Protein AF-A0AAV4GAI3-F1 (afdb_monomer_lite)

Sequence (183 aa):
MLGPASLSRDRPLPVHREQATIVEEEAEEEEEEEEEEEEEEEEEEEEEEEEIRRKTVIIIVVVVVVVVVVVVVVVLVVIVVVVVVVVVVVVPQCLVVEIVAVDVPQCLVVVVLSSNSSNRSSSSSSSSSSVVVVVVVVVIVVVIVLAVVVVVLVVVVVVVVLVVVVVVVVVVVMIVVVAIVTE

pLDDT: mean 72.36, std 9.77, range [43.38, 86.88]

Radius of gyration: 51.44 Å; chains: 1; bounding box: 121×21×167 Å

Organism: NCBI:txid1093978

Foldseek 3Di:
DDDDDDDDDDDDDPPPPVVVVVVVVVVVVVVVVVVVVVVVVVVVVVVVVVVVVVVVVVLVVVLVVLVVVLVVLLVVLVVVLVVQLCCLVVVVVVVLVVVCVVVVVVVVVVVVVVVVPPPDDDDDDDPPVVVVVVVNVVVVVVSVVVSVVSNVVSVVVSVVVNVVSVVVSVVVVVVSVCVVVVD

Secondary structure (DSSP, 8-state):
----------PPP---SHHHHHHHHHHHHHHHHHHHHHHHHHHHHHHHHHHHHHHHHHHHHHHHHHHHHHHHHHHHHHHHHHHHHHHHHHHHHHHHHHHHHHHHHHHHHHHHHHHHTTTS------SHHHHHHHHHHHHHHHHHHHHHHHHHHHHHHHHHHHHHHHHHHHHHHHHHHHHHHH-

Structure (mmCIF, N/CA/C/O backbone):
data_AF-A0AAV4GAI3-F1
#
_entry.id   AF-A0AAV4GAI3-F1
#
loop_
_atom_site.group_PDB
_atom_site.id
_atom_site.type_symbol
_atom_site.label_atom_id
_atom_site.label_alt_id
_atom_site.label_comp_id
_atom_site.label_asym_id
_atom_site.label_entity_id
_atom_site.label_seq_id
_atom_site.pdbx_PDB_ins_code
_atom_site.Cartn_x
_atom_site.Cartn_y
_atom_site.Cartn_z
_atom_site.occupancy
_atom_site.B_iso_or_equiv
_atom_site.auth_seq_id
_atom_site.auth_comp_id
_atom_site.auth_asym_id
_atom_site.auth_atom_id
_atom_site.pdbx_PDB_model_num
ATOM 1 N N . MET A 1 1 ? -82.332 5.683 108.265 1.00 45.03 1 MET A N 1
ATOM 2 C CA . MET A 1 1 ? -82.345 5.373 106.819 1.00 45.03 1 MET A CA 1
ATOM 3 C C . MET A 1 1 ? -81.112 6.049 106.243 1.00 45.03 1 MET A C 1
ATOM 5 O O . MET A 1 1 ? -80.965 7.242 106.453 1.00 45.03 1 MET A O 1
ATOM 9 N N . LEU A 1 2 ? -80.067 5.275 105.915 1.00 48.00 2 LEU A N 1
ATOM 10 C CA . LEU A 1 2 ? -79.799 4.815 104.536 1.00 48.00 2 LEU A CA 1
ATOM 11 C C . LEU A 1 2 ? -79.835 6.032 103.604 1.00 48.00 2 LEU A C 1
ATOM 13 O O . LEU A 1 2 ? -80.905 6.576 103.390 1.00 48.00 2 LEU A O 1
ATOM 17 N N . GLY A 1 3 ? -78.751 6.559 103.067 1.00 47.69 3 GLY A N 1
ATOM 18 C CA . GLY A 1 3 ? -77.469 5.991 102.687 1.00 47.69 3 GLY A CA 1
ATOM 19 C C . GLY A 1 3 ? -76.883 6.929 101.613 1.00 47.69 3 GLY A C 1
ATOM 20 O O . GLY A 1 3 ? -77.567 7.863 101.195 1.00 47.69 3 GLY A O 1
ATOM 21 N N . PRO A 1 4 ? -75.618 6.747 101.224 1.00 66.12 4 PRO A N 1
ATOM 22 C CA . PRO A 1 4 ? -74.707 7.847 100.918 1.00 66.12 4 PRO A CA 1
ATOM 23 C C . PRO A 1 4 ? -74.201 7.822 99.464 1.00 66.12 4 PRO A C 1
ATOM 25 O O . PRO A 1 4 ? -74.632 6.994 98.672 1.00 66.12 4 PRO A O 1
ATOM 28 N N . ALA A 1 5 ? -73.189 8.661 99.209 1.00 47.06 5 ALA A N 1
ATOM 29 C CA . ALA A 1 5 ? -72.076 8.386 98.293 1.00 47.06 5 ALA A CA 1
ATOM 30 C C . ALA A 1 5 ? -72.413 8.546 96.791 1.00 47.06 5 ALA A C 1
ATOM 32 O O . ALA A 1 5 ? -73.344 7.973 96.248 1.00 47.06 5 ALA A O 1
ATOM 33 N N . SER A 1 6 ? -71.778 9.489 96.098 1.00 62.22 6 SER A N 1
ATOM 34 C CA . SER A 1 6 ? -70.415 9.402 95.551 1.00 62.22 6 SER A CA 1
ATOM 35 C C . SER A 1 6 ? -70.487 9.173 94.047 1.00 62.22 6 SER A C 1
ATOM 37 O O . SER A 1 6 ? -70.837 8.088 93.595 1.00 62.22 6 SER A O 1
ATOM 39 N N . LEU A 1 7 ? -70.080 10.174 93.276 1.00 52.25 7 LEU A N 1
ATOM 40 C CA . LEU A 1 7 ? -69.453 9.912 91.988 1.00 52.25 7 LEU A CA 1
ATOM 41 C C . LEU A 1 7 ? -68.446 11.027 91.726 1.00 52.25 7 LEU A C 1
ATOM 43 O O . LEU A 1 7 ? -68.680 12.006 91.020 1.00 52.25 7 LEU A O 1
ATOM 47 N N . SER A 1 8 ? -67.333 10.891 92.444 1.00 56.94 8 SER A N 1
ATOM 48 C CA . SER A 1 8 ? -66.082 11.548 92.120 1.00 56.94 8 SER A CA 1
ATOM 49 C C . SER A 1 8 ? -65.649 11.112 90.727 1.00 56.94 8 SER A C 1
ATOM 51 O O . SER A 1 8 ? -65.668 9.928 90.412 1.00 56.94 8 SER A O 1
ATOM 53 N N . ARG A 1 9 ? -65.283 12.122 89.936 1.00 63.16 9 ARG A N 1
ATOM 54 C CA . ARG A 1 9 ? -64.238 12.127 88.909 1.00 63.16 9 ARG A CA 1
ATOM 55 C C . ARG A 1 9 ? -63.573 10.771 88.646 1.00 63.16 9 ARG A C 1
ATOM 57 O O . ARG A 1 9 ? -62.775 10.337 89.460 1.00 63.16 9 ARG A O 1
ATOM 64 N N . ASP A 1 10 ? -63.744 10.283 87.426 1.00 53.69 10 ASP A N 1
ATOM 65 C CA . ASP A 1 10 ? -62.639 9.696 86.676 1.00 53.69 10 ASP A CA 1
ATOM 66 C C . ASP A 1 10 ? -62.708 10.230 85.245 1.00 53.69 10 ASP A C 1
ATOM 68 O O . ASP A 1 10 ? -63.533 9.820 84.430 1.00 53.69 10 ASP A O 1
ATOM 72 N N . ARG A 1 11 ? -61.875 11.239 84.961 1.00 60.47 11 ARG A N 1
ATOM 73 C CA . ARG A 1 11 ? -61.475 11.527 83.583 1.00 60.47 11 ARG A CA 1
ATOM 74 C C . ARG A 1 11 ? -60.324 10.568 83.288 1.00 60.47 11 ARG A C 1
ATOM 76 O O . ARG A 1 11 ? -59.318 10.670 83.990 1.00 60.47 11 ARG A O 1
ATOM 83 N N . PRO A 1 12 ? -60.436 9.679 82.290 1.00 62.03 12 PRO A N 1
ATOM 84 C CA . PRO A 1 12 ? -59.298 8.881 81.869 1.00 62.03 12 PRO A CA 1
ATOM 85 C C . PRO A 1 12 ? -58.202 9.829 81.373 1.00 62.03 12 PRO A C 1
ATOM 87 O O . PRO A 1 12 ? -58.446 10.710 80.545 1.00 62.03 12 PRO A O 1
ATOM 90 N N . LEU A 1 13 ? -57.011 9.692 81.951 1.00 61.09 13 LEU A N 1
ATOM 91 C CA . LEU A 1 13 ? -55.812 10.366 81.473 1.00 61.09 13 LEU A CA 1
ATOM 92 C C . LEU A 1 13 ? -55.492 9.848 80.058 1.00 61.09 13 LEU A C 1
ATOM 94 O O . LEU A 1 13 ? -55.534 8.635 79.842 1.00 61.09 13 LEU A O 1
ATOM 98 N N . PRO A 1 14 ? -55.182 10.726 79.089 1.00 59.25 14 PRO A N 1
ATOM 99 C CA . PRO A 1 14 ? -54.778 10.310 77.754 1.00 59.25 14 PRO A CA 1
ATOM 100 C C . PRO A 1 14 ? -53.322 9.824 77.801 1.00 59.25 14 PRO A C 1
ATOM 102 O O . PRO A 1 14 ? -52.398 10.616 77.672 1.00 59.25 14 PRO A O 1
ATOM 105 N N . VAL A 1 15 ? -53.121 8.521 78.010 1.00 54.50 15 VAL A N 1
ATOM 106 C CA . VAL A 1 15 ? -51.789 7.873 78.051 1.00 54.50 15 VAL A CA 1
ATOM 107 C C . VAL A 1 15 ? -51.351 7.356 76.662 1.00 54.50 15 VAL A C 1
ATOM 109 O O . VAL A 1 15 ? -50.339 6.688 76.534 1.00 54.50 15 VAL A O 1
ATOM 112 N N . HIS A 1 16 ? -52.071 7.684 75.583 1.00 51.75 16 HIS A N 1
ATOM 113 C CA . HIS A 1 16 ? -51.782 7.160 74.234 1.00 51.75 16 HIS A CA 1
ATOM 114 C C . HIS A 1 16 ? -51.122 8.151 73.261 1.00 51.75 16 HIS A C 1
ATOM 116 O O . HIS A 1 16 ? -51.037 7.856 72.076 1.00 51.75 16 HIS A O 1
ATOM 122 N N . ARG A 1 17 ? -50.658 9.323 73.717 1.00 55.41 17 ARG A N 1
ATOM 123 C CA . ARG A 1 17 ? -50.112 10.345 72.801 1.00 55.41 17 ARG A CA 1
ATOM 124 C C . ARG A 1 17 ? -48.615 10.194 72.495 1.00 55.41 17 ARG A C 1
ATOM 126 O O . ARG A 1 17 ? -48.193 10.681 71.461 1.00 55.41 17 ARG A O 1
ATOM 133 N N . GLU A 1 18 ? -47.843 9.499 73.329 1.00 55.88 18 GLU A N 1
ATOM 134 C CA . GLU A 1 18 ? -46.384 9.364 73.138 1.00 55.88 18 GLU A CA 1
ATOM 135 C C . GLU A 1 18 ? -45.970 8.175 72.252 1.00 55.88 18 GLU A C 1
ATOM 137 O O . GLU A 1 18 ? -44.844 8.138 71.784 1.00 55.88 18 GLU A O 1
ATOM 142 N N . GLN A 1 19 ? -46.861 7.214 71.976 1.00 57.69 19 GLN A N 1
ATOM 143 C CA . GLN A 1 19 ? -46.542 6.096 71.068 1.00 57.69 19 GLN A CA 1
ATOM 144 C C . GLN A 1 19 ? -46.780 6.429 69.592 1.00 57.69 19 GLN A C 1
ATOM 146 O O . GLN A 1 19 ? -46.241 5.748 68.734 1.00 57.69 19 GLN A O 1
ATOM 151 N N . ALA A 1 20 ? -47.578 7.457 69.290 1.00 60.16 20 ALA A N 1
ATOM 152 C CA . ALA A 1 20 ? -47.806 7.882 67.909 1.00 60.16 20 ALA A CA 1
ATOM 153 C C . ALA A 1 20 ? -46.605 8.652 67.341 1.00 60.16 20 ALA A C 1
ATOM 155 O O . ALA A 1 20 ? -46.319 8.529 66.163 1.00 60.16 20 ALA A O 1
ATOM 156 N N . THR A 1 21 ? -45.884 9.396 68.184 1.00 64.50 21 THR A N 1
ATOM 157 C CA . THR A 1 21 ? -44.719 10.186 67.764 1.00 64.50 21 THR A CA 1
ATOM 158 C C . THR A 1 21 ? -43.497 9.332 67.435 1.00 64.50 21 THR A C 1
ATOM 160 O O . THR A 1 21 ? -42.743 9.704 66.557 1.00 64.50 21 THR A O 1
ATOM 163 N N . ILE A 1 22 ? -43.323 8.177 68.088 1.00 72.50 22 ILE A N 1
ATOM 164 C CA . ILE A 1 22 ? -42.180 7.280 67.825 1.00 72.50 22 ILE A CA 1
ATOM 165 C C . ILE A 1 22 ? -42.339 6.569 66.471 1.00 72.50 22 ILE A C 1
ATOM 167 O O . ILE A 1 22 ? -41.360 6.325 65.788 1.00 72.50 22 ILE A O 1
ATOM 171 N N . VAL A 1 23 ? -43.579 6.265 66.073 1.00 75.56 23 VAL A N 1
ATOM 172 C CA . VAL A 1 23 ? -43.866 5.608 64.786 1.00 75.56 23 VAL A CA 1
ATOM 173 C C . VAL A 1 23 ? -43.751 6.584 63.611 1.00 75.56 23 VAL A C 1
ATOM 175 O O . VAL A 1 23 ? -43.446 6.153 62.510 1.00 75.56 23 VAL A O 1
ATOM 178 N N . GLU A 1 24 ? -44.003 7.881 63.826 1.00 76.69 24 GLU A N 1
ATOM 179 C CA . GLU A 1 24 ? -43.768 8.902 62.793 1.00 76.69 24 GLU A CA 1
ATOM 180 C C . GLU A 1 24 ? -42.268 9.215 62.636 1.00 76.69 24 GLU A C 1
ATOM 182 O O . GLU A 1 24 ? -41.831 9.361 61.505 1.00 76.69 24 GLU A O 1
ATOM 187 N N . GLU A 1 25 ? -41.472 9.223 63.719 1.00 74.38 25 GLU A N 1
ATOM 188 C CA . GLU A 1 25 ? -40.000 9.353 63.626 1.00 74.38 25 GLU A CA 1
ATOM 189 C C . GLU A 1 25 ? -39.341 8.142 62.939 1.00 74.38 25 GLU A C 1
ATOM 191 O O . GLU A 1 25 ? -38.497 8.345 62.078 1.00 74.38 25 GLU A O 1
ATOM 196 N N . GLU A 1 26 ? -39.739 6.897 63.255 1.00 75.62 26 GLU A N 1
ATOM 197 C CA . GLU A 1 26 ? -39.189 5.706 62.569 1.00 75.62 26 GLU A CA 1
ATOM 198 C C . GLU A 1 26 ? -39.560 5.666 61.074 1.00 75.62 26 GLU A C 1
ATOM 200 O O . GLU A 1 26 ? -38.790 5.153 60.274 1.00 75.62 26 GLU A O 1
ATOM 205 N N . ALA A 1 27 ? -40.720 6.210 60.685 1.00 81.94 27 ALA A N 1
ATOM 206 C CA . ALA A 1 27 ? -41.127 6.274 59.280 1.00 81.94 27 ALA A CA 1
ATOM 207 C C . ALA A 1 27 ? -40.412 7.391 58.498 1.00 81.94 27 ALA A C 1
ATOM 209 O O . ALA A 1 27 ? -40.142 7.205 57.319 1.00 81.94 27 ALA A O 1
ATOM 210 N N . GLU A 1 28 ? -40.112 8.532 59.134 1.00 76.62 28 GLU A N 1
ATOM 211 C CA . GLU A 1 28 ? -39.285 9.585 58.522 1.00 76.62 28 GLU A CA 1
ATOM 212 C C . GLU A 1 28 ? -37.815 9.137 58.386 1.00 76.62 28 GLU A C 1
ATOM 214 O O . GLU A 1 28 ? -37.210 9.422 57.360 1.00 76.62 28 GLU A O 1
ATOM 219 N N . GLU A 1 29 ? -37.254 8.396 59.357 1.00 76.25 29 GLU A N 1
ATOM 220 C CA . GLU A 1 29 ? -35.903 7.810 59.225 1.00 76.25 29 GLU A CA 1
ATOM 221 C C . GLU A 1 29 ? -35.832 6.742 58.114 1.00 76.25 29 GLU A C 1
ATOM 223 O O . GLU A 1 29 ? -34.854 6.724 57.373 1.00 76.25 29 GLU A O 1
ATOM 228 N N . GLU A 1 30 ? -36.851 5.881 57.954 1.00 75.94 30 GLU A N 1
ATOM 229 C CA . GLU A 1 30 ? -36.897 4.916 56.834 1.00 75.94 30 GLU A CA 1
ATOM 230 C C . GLU A 1 30 ? -37.027 5.614 55.463 1.00 75.94 30 GLU A C 1
ATOM 232 O O . GLU A 1 30 ? -36.405 5.163 54.506 1.00 75.94 30 GLU A O 1
ATOM 237 N N . GLU A 1 31 ? -37.796 6.709 55.348 1.00 77.38 31 GLU A N 1
ATOM 238 C CA . GLU A 1 31 ? -37.879 7.491 54.097 1.00 77.38 31 GLU A CA 1
ATOM 239 C C . GLU A 1 31 ? -36.553 8.213 53.776 1.00 77.38 31 GLU A C 1
ATOM 241 O O . GLU A 1 31 ? -36.164 8.248 52.611 1.00 77.38 31 GLU A O 1
ATOM 246 N N . GLU A 1 32 ? -35.839 8.752 54.776 1.00 78.44 32 GLU A N 1
ATOM 247 C CA . GLU A 1 32 ? -34.509 9.355 54.564 1.00 78.44 32 GLU A CA 1
ATOM 248 C C . GLU A 1 32 ? -33.453 8.306 54.152 1.00 78.44 32 GLU A C 1
ATOM 250 O O . GLU A 1 32 ? -32.638 8.595 53.278 1.00 78.44 32 GLU A O 1
ATOM 255 N N . GLU A 1 33 ? -33.471 7.088 54.720 1.00 79.00 33 GLU A N 1
ATOM 256 C CA . GLU A 1 33 ? -32.567 6.002 54.290 1.00 79.00 33 GLU A CA 1
ATOM 257 C C . GLU A 1 33 ? -32.865 5.525 52.852 1.00 79.00 33 GLU A C 1
ATOM 259 O O . GLU A 1 33 ? -31.924 5.275 52.099 1.00 79.00 33 GLU A O 1
ATOM 264 N N . GLU A 1 34 ? -34.139 5.427 52.436 1.00 77.25 34 GLU A N 1
ATOM 265 C CA . GLU A 1 34 ? -34.492 5.086 51.043 1.00 77.25 34 GLU A CA 1
ATOM 266 C C . GLU A 1 34 ? -34.061 6.184 50.048 1.00 77.25 34 GLU A C 1
ATOM 268 O O . GLU A 1 34 ? -33.569 5.854 48.968 1.00 77.25 34 GLU A O 1
ATOM 273 N N . GLU A 1 35 ? -34.196 7.474 50.393 1.00 77.56 35 GLU A N 1
ATOM 274 C CA . GLU A 1 35 ? -33.705 8.573 49.541 1.00 77.56 35 GLU A CA 1
ATOM 275 C C . GLU A 1 35 ? -32.167 8.570 49.416 1.00 77.56 35 GLU A C 1
ATOM 277 O O . GLU A 1 35 ? -31.654 8.804 48.321 1.00 77.56 35 GLU A O 1
ATOM 282 N N . GLU A 1 36 ? -31.420 8.270 50.491 1.00 77.31 36 GLU A N 1
ATOM 283 C CA . GLU A 1 36 ? -29.953 8.142 50.422 1.00 77.31 36 GLU A CA 1
ATOM 284 C C . GLU A 1 36 ? -29.510 6.940 49.561 1.00 77.31 36 GLU A C 1
ATOM 286 O O . GLU A 1 36 ? -28.558 7.074 48.789 1.00 77.31 36 GLU A O 1
ATOM 291 N N . GLU A 1 37 ? -30.194 5.787 49.635 1.00 77.00 37 GLU A N 1
ATOM 292 C CA . GLU A 1 37 ? -29.895 4.634 48.764 1.00 77.00 37 GLU A CA 1
ATOM 293 C C . GLU A 1 37 ? -30.191 4.932 47.279 1.00 77.00 37 GLU A C 1
ATOM 295 O O . GLU A 1 37 ? -29.397 4.548 46.417 1.00 77.00 37 GLU A O 1
ATOM 300 N N . GLU A 1 38 ? -31.282 5.644 46.958 1.00 76.69 38 GLU A N 1
ATOM 301 C CA . GLU A 1 38 ? -31.576 6.058 45.574 1.00 76.69 38 GLU A CA 1
ATOM 302 C C . GLU A 1 38 ? -30.531 7.054 45.030 1.00 76.69 38 GLU A C 1
ATOM 304 O O . GLU A 1 38 ? -30.122 6.931 43.871 1.00 76.69 38 GLU A O 1
ATOM 309 N N . GLU A 1 39 ? -30.054 8.010 45.841 1.00 76.06 39 GLU A N 1
ATOM 310 C CA . GLU A 1 39 ? -28.985 8.935 45.427 1.00 76.06 39 GLU A CA 1
ATOM 311 C C . GLU A 1 39 ? -27.643 8.210 45.192 1.00 76.06 39 GLU A C 1
ATOM 313 O O . GLU A 1 39 ? -26.949 8.521 44.219 1.00 76.06 39 GLU A O 1
ATOM 318 N N . GLU A 1 40 ? -27.279 7.225 46.027 1.00 76.06 40 GLU A N 1
ATOM 319 C CA . GLU A 1 40 ? -26.067 6.417 45.812 1.00 76.06 40 GLU A CA 1
ATOM 320 C C . GLU A 1 40 ? -26.157 5.565 44.529 1.00 76.06 40 GLU A C 1
ATOM 322 O O . GLU A 1 40 ? -25.175 5.486 43.783 1.00 76.06 40 GLU A O 1
ATOM 327 N N . GLU A 1 41 ? -27.319 4.971 44.220 1.00 74.88 41 GLU A N 1
ATOM 328 C CA . GLU A 1 41 ? -27.518 4.228 42.964 1.00 74.88 41 GLU A CA 1
ATOM 329 C C . GLU A 1 41 ? -27.419 5.142 41.723 1.00 74.88 41 GLU A C 1
ATOM 331 O O . GLU A 1 41 ? -26.804 4.752 40.724 1.00 74.88 41 GLU A O 1
ATOM 336 N N . GLU A 1 42 ? -27.958 6.369 41.771 1.00 75.38 42 GLU A N 1
ATOM 337 C CA . GLU A 1 42 ? -27.832 7.332 40.664 1.00 75.38 42 GLU A CA 1
ATOM 338 C C . GLU A 1 42 ? -26.373 7.781 40.436 1.00 75.38 42 GLU A C 1
ATOM 340 O O . GLU A 1 42 ? -25.939 7.897 39.283 1.00 75.38 42 GLU A O 1
ATOM 345 N N . GLU A 1 43 ? -25.587 7.997 41.501 1.00 74.88 43 GLU A N 1
ATOM 346 C CA . GLU A 1 43 ? -24.164 8.346 41.369 1.00 74.88 43 GLU A CA 1
ATOM 347 C C . GLU A 1 43 ? -23.338 7.198 40.752 1.00 74.88 43 GLU A C 1
ATOM 349 O O . GLU A 1 43 ? -22.474 7.454 39.901 1.00 74.88 43 GLU A O 1
ATOM 354 N N . GLU A 1 44 ? -23.612 5.936 41.111 1.00 75.38 44 GLU A N 1
ATOM 355 C CA . GLU A 1 44 ? -22.928 4.778 40.513 1.00 75.38 44 GLU A CA 1
ATOM 356 C C . GLU A 1 44 ? -23.240 4.628 39.008 1.00 75.38 44 GLU A C 1
ATOM 358 O O . GLU A 1 44 ? -22.327 4.363 38.213 1.00 75.38 44 GLU A O 1
ATOM 363 N N . GLU A 1 45 ? -24.487 4.858 38.575 1.00 74.75 45 GLU A N 1
ATOM 364 C CA . GLU A 1 45 ? -24.853 4.809 37.150 1.00 74.75 45 GLU A CA 1
ATOM 365 C C . GLU A 1 45 ? -24.167 5.917 36.320 1.00 74.75 45 GLU A C 1
ATOM 367 O O . GLU A 1 45 ? -23.721 5.672 35.187 1.00 74.75 45 GLU A O 1
ATOM 372 N N . GLU A 1 46 ? -24.024 7.133 36.865 1.00 74.06 46 GLU A N 1
ATOM 373 C CA . GLU A 1 46 ? -23.329 8.228 36.174 1.00 74.06 46 GLU A CA 1
ATOM 374 C C . GLU A 1 46 ? -21.824 7.948 35.992 1.00 74.06 46 GLU A C 1
ATOM 376 O O . GLU A 1 46 ? -21.252 8.262 34.933 1.00 74.06 46 GLU A O 1
ATOM 381 N N . GLU A 1 47 ? -21.169 7.320 36.977 1.00 74.69 47 GLU A N 1
ATOM 382 C CA . GLU A 1 47 ? -19.756 6.943 36.867 1.00 74.69 47 GLU A CA 1
ATOM 383 C C . GLU A 1 47 ? -19.517 5.877 35.779 1.00 74.69 47 GLU A C 1
ATOM 385 O O . GLU A 1 47 ? -18.541 5.977 35.014 1.00 74.69 47 GLU A O 1
ATOM 390 N N . GLU A 1 48 ? -20.417 4.895 35.639 1.00 74.50 48 GLU A N 1
ATOM 391 C CA . GLU A 1 48 ? -20.328 3.876 34.584 1.00 74.50 48 GLU A CA 1
ATOM 392 C C . GLU A 1 48 ? -20.498 4.481 33.176 1.00 74.50 48 GLU A C 1
ATOM 394 O O . GLU A 1 48 ? -19.739 4.155 32.246 1.00 74.50 48 GLU A O 1
ATOM 399 N N . GLU A 1 49 ? -21.434 5.422 32.997 1.00 74.94 49 GLU A N 1
ATOM 400 C CA . GLU A 1 49 ? -21.646 6.098 31.711 1.00 74.94 49 GLU A CA 1
ATOM 401 C C . GLU A 1 49 ? -20.409 6.881 31.237 1.00 74.94 49 GLU A C 1
ATOM 403 O O . GLU A 1 49 ? -20.070 6.889 30.038 1.00 74.94 49 GLU A O 1
ATOM 408 N N . GLU A 1 50 ? -19.712 7.558 32.152 1.00 75.62 50 GLU A N 1
ATOM 409 C CA . GLU A 1 50 ? -18.512 8.317 31.810 1.00 75.62 50 GLU A CA 1
ATOM 410 C C . GLU A 1 50 ? -17.369 7.420 31.322 1.00 75.62 50 GLU A C 1
ATOM 412 O O . GLU A 1 50 ? -16.618 7.801 30.405 1.00 75.62 50 GLU A O 1
ATOM 417 N N . GLU A 1 51 ? -17.225 6.224 31.892 1.00 77.69 51 GLU A N 1
ATOM 418 C CA . GLU A 1 51 ? -16.152 5.307 31.520 1.00 77.69 51 GLU A CA 1
ATOM 419 C C . GLU A 1 51 ? -16.317 4.809 30.072 1.00 77.69 51 GLU A C 1
ATOM 421 O O . GLU A 1 51 ? -15.349 4.782 29.294 1.00 77.69 51 GLU A O 1
ATOM 426 N N . ILE A 1 52 ? -17.555 4.521 29.655 1.00 80.44 52 ILE A N 1
ATOM 427 C CA . ILE A 1 52 ? -17.893 4.067 28.295 1.00 80.44 52 ILE A CA 1
ATOM 428 C C . ILE A 1 52 ? -17.574 5.152 27.256 1.00 80.44 52 ILE A C 1
ATOM 430 O O . ILE A 1 52 ? -17.020 4.870 26.179 1.00 80.44 52 ILE A O 1
ATOM 434 N N . ARG A 1 53 ? -17.858 6.425 27.569 1.00 79.88 53 ARG A N 1
ATOM 435 C CA . ARG A 1 53 ? -17.560 7.552 26.666 1.00 79.88 53 ARG A CA 1
ATOM 436 C C . ARG A 1 53 ? -16.055 7.710 26.451 1.00 79.88 53 ARG A C 1
ATOM 438 O O . ARG A 1 53 ? -15.618 7.888 25.309 1.00 79.88 53 ARG A O 1
ATOM 445 N N . ARG A 1 54 ? -15.242 7.591 27.508 1.00 79.50 54 ARG A N 1
ATOM 446 C CA . ARG A 1 54 ? -13.771 7.682 27.406 1.00 79.50 54 ARG A CA 1
ATOM 447 C C . ARG A 1 54 ? -13.194 6.526 26.584 1.00 79.50 54 ARG A C 1
ATOM 449 O O . ARG A 1 54 ? -12.379 6.775 25.688 1.00 79.50 54 ARG A O 1
ATOM 456 N N . LYS A 1 55 ? -13.657 5.290 26.815 1.00 79.25 55 LYS A N 1
ATOM 457 C CA . LYS A 1 55 ? -13.257 4.098 26.037 1.00 79.25 55 LYS A CA 1
ATOM 458 C C . LYS A 1 55 ? -13.587 4.266 24.548 1.00 79.25 55 LYS A C 1
ATOM 460 O O . LYS A 1 55 ? -12.718 4.074 23.694 1.00 79.25 55 LYS A O 1
ATOM 465 N N . THR A 1 56 ? -14.788 4.755 24.230 1.00 79.44 56 THR A N 1
ATOM 466 C CA . THR A 1 56 ? -15.221 5.008 22.843 1.00 79.44 56 THR A CA 1
ATOM 467 C C . THR A 1 56 ? -14.330 6.029 22.131 1.00 79.44 56 THR A C 1
ATOM 469 O O . THR A 1 56 ? -13.931 5.817 20.984 1.00 79.44 56 THR A O 1
ATOM 472 N N . VAL A 1 57 ? -13.958 7.127 22.800 1.00 79.69 57 VAL A N 1
ATOM 473 C CA . VAL A 1 57 ? -13.067 8.141 22.211 1.00 79.69 57 VAL A CA 1
ATOM 474 C C . VAL A 1 57 ? -11.693 7.551 21.898 1.00 79.69 57 VAL A C 1
ATOM 476 O O . VAL A 1 57 ? -11.171 7.785 20.807 1.00 79.69 57 VAL A O 1
ATOM 479 N N . ILE A 1 58 ? -11.121 6.752 22.804 1.00 83.19 58 ILE A N 1
ATOM 480 C CA . ILE A 1 58 ? -9.827 6.093 22.573 1.00 83.19 58 ILE A CA 1
ATOM 481 C C . ILE A 1 58 ? -9.909 5.189 21.340 1.00 83.19 58 ILE A C 1
ATOM 483 O O . ILE A 1 58 ? -9.042 5.265 20.468 1.00 83.19 58 ILE A O 1
ATOM 487 N N . ILE A 1 59 ? -10.973 4.394 21.215 1.00 80.06 59 ILE A N 1
ATOM 488 C CA . ILE A 1 59 ? -11.192 3.521 20.057 1.00 80.06 59 ILE A CA 1
ATOM 489 C C . ILE A 1 59 ? -11.267 4.337 18.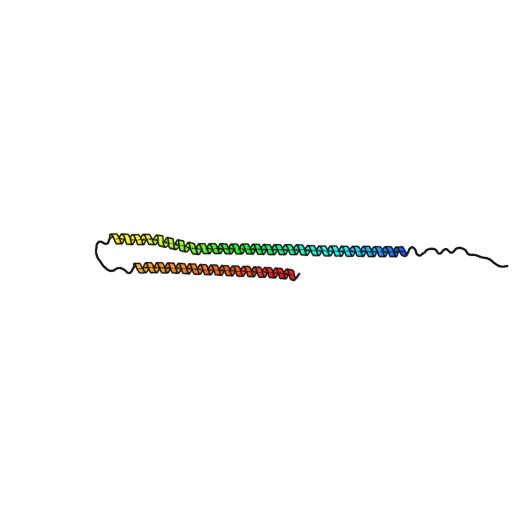764 1.00 80.06 59 ILE A C 1
ATOM 491 O O . ILE A 1 59 ? -10.568 4.022 17.799 1.00 80.06 59 ILE A O 1
ATOM 495 N N . ILE A 1 60 ? -12.060 5.413 18.738 1.00 80.75 60 ILE A N 1
ATOM 496 C CA . ILE A 1 60 ? -12.181 6.282 17.559 1.00 80.75 60 ILE A CA 1
ATOM 497 C C . ILE A 1 60 ? -10.815 6.856 17.178 1.00 80.75 60 ILE A C 1
ATOM 499 O O . ILE A 1 60 ? -10.439 6.821 16.006 1.00 80.75 60 ILE A O 1
ATOM 503 N N . VAL A 1 61 ? -10.041 7.341 18.152 1.00 80.12 61 VAL A N 1
ATOM 504 C CA . VAL A 1 61 ? -8.695 7.874 17.909 1.00 80.12 61 VAL A CA 1
ATOM 505 C C . VAL A 1 61 ? -7.784 6.798 17.318 1.00 80.12 61 VAL A C 1
ATOM 507 O O . VAL A 1 61 ? -7.114 7.061 16.320 1.00 80.12 61 VAL A O 1
ATOM 510 N N . VAL A 1 62 ? -7.789 5.580 17.866 1.00 80.38 62 VAL A N 1
ATOM 511 C CA . VAL A 1 62 ? -6.992 4.460 17.341 1.00 80.38 62 VAL A CA 1
ATOM 512 C C . VAL A 1 62 ? -7.382 4.148 15.897 1.00 80.38 62 VAL A C 1
ATOM 514 O O . VAL A 1 62 ? -6.506 4.044 15.038 1.00 80.38 62 VAL A O 1
ATOM 517 N N . VAL A 1 63 ? -8.679 4.068 15.593 1.00 78.56 63 VAL A N 1
ATOM 518 C CA . VAL A 1 63 ? -9.172 3.819 14.231 1.00 78.56 63 VAL A CA 1
ATOM 519 C C . VAL A 1 63 ? -8.720 4.924 13.275 1.00 78.56 63 VAL A C 1
ATOM 521 O O . VAL A 1 63 ? -8.197 4.626 12.201 1.00 78.56 63 VAL A O 1
ATOM 524 N N . VAL A 1 64 ? -8.854 6.196 13.661 1.00 79.50 64 VAL A N 1
ATOM 525 C CA . VAL A 1 64 ? -8.410 7.334 12.841 1.00 79.50 64 VAL A CA 1
ATOM 526 C C . VAL A 1 64 ? -6.906 7.265 12.580 1.00 79.50 64 VAL A C 1
ATOM 528 O O . VAL A 1 64 ? -6.479 7.426 11.437 1.00 79.50 64 VAL A O 1
ATOM 531 N N . VAL A 1 65 ? -6.096 6.971 13.600 1.00 78.44 65 VAL A N 1
ATOM 532 C CA . VAL A 1 65 ? -4.642 6.819 13.448 1.00 78.44 65 VAL A CA 1
ATOM 533 C C . VAL A 1 65 ? -4.312 5.684 12.479 1.00 78.44 65 VAL A C 1
ATOM 535 O O . VAL A 1 65 ? -3.503 5.880 11.573 1.00 78.44 65 VAL A O 1
ATOM 538 N N . VAL A 1 66 ? -4.966 4.526 12.607 1.00 78.06 66 VAL A N 1
ATOM 539 C CA . VAL A 1 66 ? -4.774 3.389 11.693 1.00 78.06 66 VAL A CA 1
ATOM 540 C C . VAL A 1 66 ? -5.112 3.786 10.257 1.00 78.06 66 VAL A C 1
ATOM 542 O O . VAL A 1 66 ? -4.320 3.526 9.351 1.00 78.06 66 VAL A O 1
ATOM 545 N N . VAL A 1 67 ? -6.234 4.474 10.035 1.00 77.19 67 VAL A N 1
ATOM 546 C CA . VAL A 1 67 ? -6.628 4.957 8.703 1.00 77.19 67 VAL A CA 1
ATOM 547 C C . VAL A 1 67 ? -5.583 5.917 8.131 1.00 77.19 67 VAL A C 1
ATOM 549 O O . VAL A 1 67 ? -5.176 5.757 6.981 1.00 77.19 67 VAL A O 1
ATOM 552 N N . VAL A 1 68 ? -5.096 6.878 8.921 1.00 76.88 68 VAL A N 1
ATOM 553 C CA . VAL A 1 68 ? -4.055 7.821 8.481 1.00 76.88 68 VAL A CA 1
ATOM 554 C C . VAL A 1 68 ? -2.774 7.080 8.094 1.00 76.88 68 VAL A C 1
ATOM 556 O O . VAL A 1 68 ? -2.217 7.343 7.028 1.00 76.88 68 VAL A O 1
ATOM 559 N N . VAL A 1 69 ? -2.328 6.119 8.907 1.00 77.06 69 VAL A N 1
ATOM 560 C CA . VAL A 1 69 ? -1.142 5.300 8.610 1.00 77.06 69 VAL A CA 1
ATOM 561 C C . VAL A 1 69 ? -1.324 4.537 7.299 1.00 77.06 69 VAL A C 1
ATOM 563 O O . VAL A 1 69 ? -0.432 4.552 6.451 1.00 77.06 69 VAL A O 1
ATOM 566 N N . VAL A 1 70 ? -2.489 3.926 7.085 1.00 76.75 70 VAL A N 1
ATOM 567 C CA . VAL A 1 70 ? -2.809 3.201 5.847 1.00 76.75 70 VAL A CA 1
ATOM 568 C C . VAL A 1 70 ? -2.752 4.129 4.636 1.00 76.75 70 VAL A C 1
ATOM 570 O O . VAL A 1 70 ? -2.121 3.785 3.636 1.00 76.75 70 VAL A O 1
ATOM 573 N N . VAL A 1 71 ? -3.340 5.325 4.725 1.00 77.38 71 VAL A N 1
ATOM 574 C CA . VAL A 1 71 ? -3.292 6.323 3.645 1.00 77.38 71 VAL A CA 1
ATOM 575 C C . VAL A 1 71 ? -1.849 6.719 3.330 1.00 77.38 71 VAL A C 1
ATOM 577 O O . VAL A 1 71 ? -1.465 6.731 2.161 1.00 77.38 71 VAL A O 1
ATOM 580 N N . VAL A 1 72 ? -1.025 6.982 4.348 1.00 76.75 72 VAL A N 1
ATOM 581 C CA . VAL A 1 72 ? 0.396 7.321 4.161 1.00 76.75 72 VAL A CA 1
ATOM 582 C C . VAL A 1 72 ? 1.147 6.186 3.463 1.00 76.75 72 VAL A C 1
ATOM 584 O O . VAL A 1 72 ? 1.884 6.442 2.509 1.00 76.75 72 VAL A O 1
ATOM 587 N N . VAL A 1 73 ? 0.934 4.934 3.877 1.00 77.44 73 VAL A N 1
ATOM 588 C CA . VAL A 1 73 ? 1.559 3.762 3.242 1.00 77.44 73 VAL A CA 1
ATOM 589 C C . VAL A 1 73 ? 1.144 3.651 1.775 1.00 77.44 73 VAL A C 1
ATOM 591 O O . VAL A 1 73 ? 2.005 3.482 0.914 1.00 77.44 73 VAL A O 1
ATOM 594 N N . VAL A 1 74 ? -0.145 3.805 1.463 1.00 77.19 74 VAL A N 1
ATOM 595 C CA . VAL A 1 74 ? -0.642 3.768 0.079 1.00 77.19 74 VAL A CA 1
ATOM 596 C C . VAL A 1 74 ? -0.001 4.872 -0.765 1.00 77.19 74 VAL A C 1
ATOM 598 O O . VAL A 1 74 ? 0.483 4.594 -1.861 1.00 77.19 74 VAL A O 1
ATOM 601 N N . VAL A 1 75 ? 0.067 6.106 -0.255 1.00 77.94 75 VAL A N 1
ATOM 602 C CA . VAL A 1 75 ? 0.710 7.229 -0.958 1.00 77.94 75 VAL A CA 1
ATOM 603 C C . VAL A 1 75 ? 2.188 6.937 -1.226 1.00 77.94 75 VAL A C 1
ATOM 605 O O . VAL A 1 75 ? 2.653 7.138 -2.348 1.00 77.94 75 VAL A O 1
ATOM 608 N N . LEU A 1 76 ? 2.922 6.412 -0.240 1.00 76.38 76 LEU A N 1
ATOM 609 C CA . LEU A 1 76 ? 4.326 6.034 -0.418 1.00 76.38 76 LEU A CA 1
ATOM 610 C C . LEU A 1 76 ? 4.498 4.946 -1.480 1.00 76.38 76 LEU A C 1
ATOM 612 O O . LEU A 1 76 ? 5.374 5.068 -2.334 1.00 76.38 76 LEU A O 1
ATOM 616 N N . VAL A 1 77 ? 3.645 3.918 -1.473 1.00 78.19 77 VAL A N 1
ATOM 617 C CA . VAL A 1 77 ? 3.662 2.868 -2.499 1.00 78.19 77 VAL A CA 1
ATOM 618 C C . VAL A 1 77 ? 3.440 3.477 -3.881 1.00 78.19 77 VAL A C 1
ATOM 620 O O . VAL A 1 77 ? 4.228 3.213 -4.784 1.00 78.19 77 VAL A O 1
ATOM 623 N N . VAL A 1 78 ? 2.441 4.349 -4.049 1.00 78.38 78 VAL A N 1
ATOM 624 C CA . VAL A 1 78 ? 2.177 5.028 -5.329 1.00 78.38 78 VAL A CA 1
ATOM 625 C C . VAL A 1 78 ? 3.391 5.837 -5.794 1.00 78.38 78 VAL A C 1
ATOM 627 O O . VAL A 1 78 ? 3.777 5.729 -6.957 1.00 78.38 78 VAL A O 1
ATOM 630 N N . ILE A 1 79 ? 4.037 6.596 -4.903 1.00 76.88 79 ILE A N 1
ATOM 631 C CA . ILE A 1 79 ? 5.252 7.356 -5.235 1.00 76.88 79 ILE A CA 1
ATOM 632 C C . ILE A 1 79 ? 6.360 6.417 -5.721 1.00 76.88 79 ILE A C 1
ATOM 634 O O . ILE A 1 79 ? 6.966 6.677 -6.760 1.00 76.88 79 ILE A O 1
ATOM 638 N N . VAL A 1 80 ? 6.604 5.309 -5.014 1.00 78.75 80 VAL A N 1
ATOM 639 C CA . VAL A 1 80 ? 7.617 4.317 -5.406 1.00 78.75 80 VAL A CA 1
ATOM 640 C C . VAL A 1 80 ? 7.309 3.748 -6.789 1.00 78.75 80 VAL A C 1
ATOM 642 O O . VAL A 1 80 ? 8.206 3.678 -7.625 1.00 78.75 80 VAL A O 1
ATOM 645 N N . VAL A 1 81 ? 6.050 3.413 -7.080 1.00 77.56 81 VAL A N 1
ATOM 646 C CA . VAL A 1 81 ? 5.643 2.939 -8.413 1.00 77.56 81 VAL A CA 1
ATOM 647 C C . VAL A 1 81 ? 5.938 3.967 -9.484 1.00 77.56 81 VAL A C 1
ATOM 649 O O . VAL A 1 81 ? 6.538 3.621 -10.497 1.00 77.56 81 VAL A O 1
ATOM 652 N N . VAL A 1 82 ? 5.546 5.224 -9.267 1.00 78.56 82 VAL A N 1
ATOM 653 C CA . VAL A 1 82 ? 5.783 6.298 -10.236 1.00 78.56 82 VAL A CA 1
ATOM 654 C C . VAL A 1 82 ? 7.277 6.458 -10.493 1.00 78.56 82 VAL A C 1
ATOM 656 O O . VAL A 1 82 ? 7.688 6.488 -11.649 1.00 78.56 82 VAL A O 1
ATOM 659 N N . VAL A 1 83 ? 8.102 6.491 -9.443 1.00 77.69 83 VAL A N 1
ATOM 660 C CA . VAL A 1 83 ? 9.562 6.588 -9.579 1.00 77.69 83 VAL A CA 1
ATOM 661 C C . VAL A 1 83 ? 10.114 5.406 -10.366 1.00 77.69 83 VAL A C 1
ATOM 663 O O . VAL A 1 83 ? 10.896 5.607 -11.291 1.00 77.69 83 VAL A O 1
ATOM 666 N N . VAL A 1 84 ? 9.694 4.180 -10.052 1.00 77.19 84 VAL A N 1
ATOM 667 C CA . VAL A 1 84 ? 10.176 2.992 -10.760 1.00 77.19 84 VAL A CA 1
ATOM 668 C C . VAL A 1 84 ? 9.742 3.009 -12.224 1.00 77.19 84 VAL A C 1
ATOM 670 O O . VAL A 1 84 ? 10.570 2.755 -13.091 1.00 77.19 84 VAL A O 1
ATOM 673 N N . VAL A 1 85 ? 8.495 3.371 -12.530 1.00 76.88 85 VAL A N 1
ATOM 674 C CA . VAL A 1 85 ? 8.020 3.522 -13.914 1.00 76.88 85 VAL A CA 1
ATOM 675 C C . VAL A 1 85 ? 8.842 4.578 -14.650 1.00 76.88 85 VAL A C 1
ATOM 677 O O . VAL A 1 85 ? 9.298 4.321 -15.761 1.00 76.88 85 VAL A O 1
ATOM 680 N N . VAL A 1 86 ? 9.093 5.736 -14.032 1.00 78.38 86 VAL A N 1
ATOM 681 C CA . VAL A 1 86 ? 9.927 6.793 -14.621 1.00 78.38 86 VAL A CA 1
ATOM 682 C C . VAL A 1 86 ? 11.335 6.273 -14.889 1.00 78.38 86 VAL A C 1
ATOM 684 O O . VAL A 1 86 ? 11.819 6.417 -16.002 1.00 78.38 86 VAL A O 1
ATOM 687 N N . VAL A 1 87 ? 11.985 5.617 -13.930 1.00 77.75 87 VAL A N 1
ATOM 688 C CA . VAL A 1 87 ? 13.337 5.068 -14.117 1.00 77.75 87 VAL A CA 1
ATOM 689 C C . VAL A 1 87 ? 13.353 4.009 -15.222 1.00 77.75 87 VAL A C 1
ATOM 691 O O . VAL A 1 87 ? 14.190 4.069 -16.117 1.00 77.75 87 VAL A O 1
ATOM 694 N N . VAL A 1 88 ? 12.404 3.072 -15.210 1.00 74.81 88 VAL A N 1
ATOM 695 C CA . VAL A 1 88 ? 12.335 1.963 -16.174 1.00 74.81 88 VAL A CA 1
ATOM 696 C C . VAL A 1 88 ? 11.993 2.440 -17.582 1.00 74.81 88 VAL A C 1
ATOM 698 O O . VAL A 1 88 ? 12.415 1.807 -18.539 1.00 74.81 88 VAL A O 1
ATOM 701 N N . VAL A 1 89 ? 11.262 3.542 -17.743 1.00 76.31 89 VAL A N 1
ATOM 702 C CA . VAL A 1 89 ? 10.951 4.101 -19.067 1.00 76.31 89 VAL A CA 1
ATOM 703 C C . VAL A 1 89 ? 12.051 5.056 -19.531 1.00 76.31 89 VAL A C 1
ATOM 705 O O . VAL A 1 89 ? 12.531 4.938 -20.657 1.00 76.31 89 VAL A O 1
ATOM 708 N N . VAL A 1 90 ? 12.479 5.983 -18.674 1.00 78.62 90 VAL A N 1
ATOM 709 C CA . VAL A 1 90 ? 13.401 7.066 -19.041 1.00 78.62 90 VAL A CA 1
ATOM 710 C C . VAL A 1 90 ? 14.825 6.554 -19.222 1.00 78.62 90 VAL A C 1
ATOM 712 O O . VAL A 1 90 ? 15.456 6.912 -20.209 1.00 78.62 90 VAL A O 1
ATOM 715 N N . VAL A 1 91 ? 15.338 5.685 -18.344 1.00 80.75 91 VAL A N 1
ATOM 716 C CA . VAL A 1 91 ? 16.726 5.195 -18.450 1.00 80.75 91 VAL A CA 1
ATOM 717 C C . VAL A 1 91 ? 16.998 4.476 -19.778 1.00 80.75 91 VAL A C 1
ATOM 719 O O . VAL A 1 91 ? 17.950 4.867 -20.456 1.00 80.75 91 VAL A O 1
ATOM 722 N N . PRO A 1 92 ? 16.205 3.478 -20.220 1.00 74.88 92 PRO A N 1
ATOM 723 C CA . PRO A 1 92 ? 16.460 2.840 -21.507 1.00 74.88 92 PRO A CA 1
ATOM 724 C C . PRO A 1 92 ? 16.215 3.783 -22.683 1.00 74.88 92 PRO A C 1
ATOM 726 O O . PRO A 1 92 ? 16.938 3.689 -23.669 1.00 74.88 92 PRO A O 1
ATOM 729 N N . GLN A 1 93 ? 15.264 4.719 -22.593 1.00 75.94 93 GLN A N 1
ATOM 730 C CA . GLN A 1 93 ? 15.097 5.743 -23.629 1.00 75.94 93 GLN A CA 1
ATOM 731 C C . GLN A 1 93 ? 16.342 6.630 -23.750 1.00 75.94 93 GLN A C 1
ATOM 733 O O . GLN A 1 93 ? 16.839 6.820 -24.857 1.00 75.94 93 GLN A O 1
ATOM 738 N N . CYS A 1 94 ? 16.891 7.116 -22.634 1.00 78.31 94 CYS A N 1
ATOM 739 C CA . CYS A 1 94 ? 18.136 7.884 -22.617 1.00 78.31 94 CYS A CA 1
ATOM 740 C C . CYS A 1 94 ? 19.307 7.076 -23.189 1.00 78.31 94 CYS A C 1
ATOM 742 O O . CYS A 1 94 ? 20.061 7.594 -24.008 1.00 78.31 94 CYS A O 1
ATOM 744 N N . LEU A 1 95 ? 19.418 5.800 -22.819 1.00 80.56 95 LEU A N 1
ATOM 745 C CA . LEU A 1 95 ? 20.499 4.923 -23.265 1.00 80.56 95 LEU A CA 1
ATOM 746 C C . LEU A 1 95 ? 20.408 4.634 -24.774 1.00 80.56 95 LEU A C 1
ATOM 748 O O . LEU A 1 95 ? 21.415 4.697 -25.474 1.00 80.56 95 LEU A O 1
ATOM 752 N N . VAL A 1 96 ? 19.206 4.390 -25.309 1.00 74.62 96 VAL A N 1
ATOM 753 C CA . VAL A 1 96 ? 18.991 4.229 -26.758 1.00 74.62 96 VAL A CA 1
ATOM 754 C C . VAL A 1 96 ? 19.337 5.515 -27.509 1.00 74.62 96 VAL A C 1
ATOM 756 O O . VAL A 1 96 ? 19.982 5.444 -28.553 1.00 74.62 96 VAL A O 1
ATOM 759 N N . VAL A 1 97 ? 18.953 6.686 -26.988 1.00 74.25 97 VAL A N 1
ATOM 760 C CA . VAL A 1 97 ? 19.299 7.979 -27.602 1.00 74.25 97 VAL A CA 1
ATOM 761 C C . VAL A 1 97 ? 20.812 8.178 -27.636 1.00 74.25 97 VAL A C 1
ATOM 763 O O . VAL A 1 97 ? 21.333 8.596 -28.665 1.00 74.25 97 VAL A O 1
ATOM 766 N N . GLU A 1 98 ? 21.519 7.844 -26.557 1.00 81.44 98 GLU A N 1
ATOM 767 C CA . GLU A 1 98 ? 22.978 7.949 -26.497 1.00 81.44 98 GLU A CA 1
ATOM 768 C C . GLU A 1 98 ? 23.661 6.985 -27.478 1.00 81.44 98 GLU A C 1
ATOM 770 O O . GLU A 1 98 ? 24.508 7.419 -28.257 1.00 81.44 98 GLU A O 1
ATOM 775 N N . ILE A 1 99 ? 23.235 5.715 -27.533 1.00 74.25 99 ILE A N 1
ATOM 776 C CA . ILE A 1 99 ? 23.756 4.740 -28.506 1.00 74.25 99 ILE A CA 1
ATOM 777 C C . ILE A 1 99 ? 23.545 5.246 -29.936 1.00 74.25 99 ILE A C 1
ATOM 779 O O . ILE A 1 99 ? 24.493 5.301 -30.714 1.00 74.25 99 ILE A O 1
ATOM 783 N N . VAL A 1 100 ? 22.328 5.673 -30.287 1.00 73.81 100 VAL A N 1
ATOM 784 C CA . VAL A 1 100 ? 22.022 6.173 -31.637 1.00 73.81 1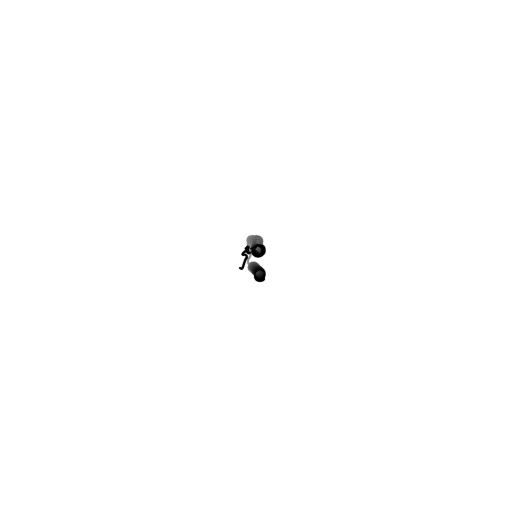00 VAL A CA 1
ATOM 785 C C . VAL A 1 100 ? 22.821 7.440 -31.951 1.00 73.81 100 VAL A C 1
ATOM 787 O O . VAL A 1 100 ? 23.354 7.570 -33.052 1.00 73.81 100 VAL A O 1
ATOM 790 N N . ALA A 1 101 ? 22.952 8.365 -30.997 1.00 76.69 101 ALA A N 1
ATOM 791 C CA . ALA A 1 101 ? 23.719 9.593 -31.182 1.00 76.69 101 ALA A CA 1
AT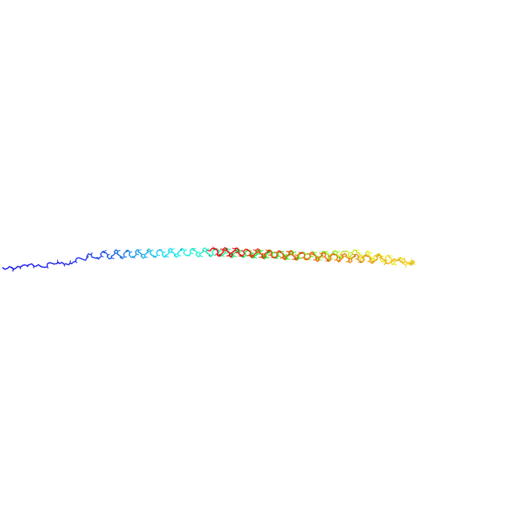OM 792 C C . ALA A 1 101 ? 25.219 9.334 -31.395 1.00 76.69 101 ALA A C 1
ATOM 794 O O . ALA A 1 101 ? 25.860 10.103 -32.108 1.00 76.69 101 ALA A O 1
ATOM 795 N N . VAL A 1 102 ? 25.774 8.266 -30.814 1.00 76.81 102 VAL A N 1
ATOM 796 C CA . VAL A 1 102 ? 27.178 7.869 -30.999 1.00 76.81 102 VAL A CA 1
ATOM 797 C C . VAL A 1 102 ? 27.383 7.078 -32.298 1.00 76.81 102 VAL A C 1
ATOM 799 O O . VAL A 1 102 ? 28.367 7.314 -33.002 1.00 76.81 102 VAL A O 1
ATOM 802 N N . ASP A 1 103 ? 26.457 6.186 -32.661 1.00 72.19 103 ASP A N 1
ATOM 803 C CA . ASP A 1 103 ? 26.590 5.317 -33.843 1.00 72.19 103 ASP A CA 1
ATOM 804 C C . ASP A 1 103 ? 26.322 6.044 -35.171 1.00 72.19 103 ASP A C 1
ATOM 806 O O . ASP A 1 103 ? 27.012 5.814 -36.170 1.00 72.19 103 ASP A O 1
ATOM 810 N N . VAL A 1 104 ? 25.350 6.965 -35.206 1.00 67.94 104 VAL A N 1
ATOM 811 C CA . VAL A 1 104 ? 24.995 7.725 -36.420 1.00 67.94 104 VAL A CA 1
ATOM 812 C C . VAL A 1 104 ? 26.179 8.504 -37.014 1.00 67.94 104 VAL A C 1
ATOM 814 O O . VAL A 1 104 ? 26.408 8.374 -38.220 1.00 67.94 104 VAL A O 1
ATOM 817 N N . PRO A 1 105 ? 26.967 9.289 -36.253 1.00 68.38 105 PRO A N 1
ATOM 818 C CA . PRO A 1 105 ? 28.087 10.027 -36.824 1.00 68.38 105 PRO A CA 1
ATOM 819 C C . PRO A 1 105 ? 29.213 9.105 -37.301 1.00 68.38 105 PRO A C 1
ATOM 821 O O . PRO A 1 105 ? 29.826 9.406 -38.322 1.00 68.38 105 PRO A O 1
ATOM 824 N N . GLN A 1 106 ? 29.468 7.968 -36.642 1.00 61.38 106 GLN A N 1
ATOM 825 C CA . GLN A 1 106 ? 30.495 7.025 -37.101 1.00 61.38 106 GLN A CA 1
ATOM 826 C C . GLN A 1 106 ? 30.080 6.328 -38.400 1.00 61.38 106 GLN A C 1
ATOM 828 O O . GLN A 1 106 ? 30.867 6.265 -39.347 1.00 61.38 106 GLN A O 1
ATOM 833 N N . CYS A 1 107 ? 28.822 5.894 -38.494 1.00 60.34 107 CYS A N 1
ATOM 834 C CA . CYS A 1 107 ? 28.268 5.328 -39.719 1.00 60.34 107 CYS A CA 1
ATOM 835 C C . CYS A 1 107 ? 28.282 6.348 -40.872 1.00 60.34 107 CYS A C 1
ATOM 837 O O . CYS A 1 107 ? 28.663 6.016 -41.996 1.00 60.34 107 CYS A O 1
ATOM 839 N N . LEU A 1 108 ? 27.928 7.608 -40.594 1.00 62.56 108 LEU A N 1
ATOM 840 C CA . LEU A 1 108 ? 27.917 8.682 -41.588 1.00 62.56 108 LEU A CA 1
ATOM 841 C C . LEU A 1 108 ? 29.334 9.025 -42.066 1.00 62.56 108 LEU A C 1
ATOM 843 O O . LEU A 1 108 ? 29.554 9.151 -43.269 1.00 62.56 108 LEU A O 1
ATOM 847 N N . VAL A 1 109 ? 30.314 9.101 -41.163 1.00 67.88 109 VAL A N 1
ATOM 848 C CA . VAL A 1 109 ? 31.723 9.334 -41.517 1.00 67.88 109 VAL A CA 1
ATOM 849 C C . VAL A 1 109 ? 32.274 8.200 -42.386 1.00 67.88 109 VAL A C 1
ATOM 851 O O . VAL A 1 109 ? 32.912 8.477 -43.400 1.00 67.88 109 VAL A O 1
ATOM 854 N N . VAL A 1 110 ? 31.989 6.933 -42.068 1.00 64.69 110 VAL A N 1
ATOM 855 C CA . VAL A 1 110 ? 32.433 5.788 -42.888 1.00 64.69 110 VAL A CA 1
ATOM 856 C C . VAL A 1 110 ? 31.809 5.817 -44.290 1.00 64.69 110 VAL A C 1
ATOM 858 O O . VAL A 1 110 ? 32.511 5.586 -45.278 1.00 64.69 110 VAL A O 1
ATOM 861 N N . VAL A 1 111 ? 30.521 6.155 -44.413 1.00 63.12 111 VAL A N 1
ATOM 862 C CA . VAL A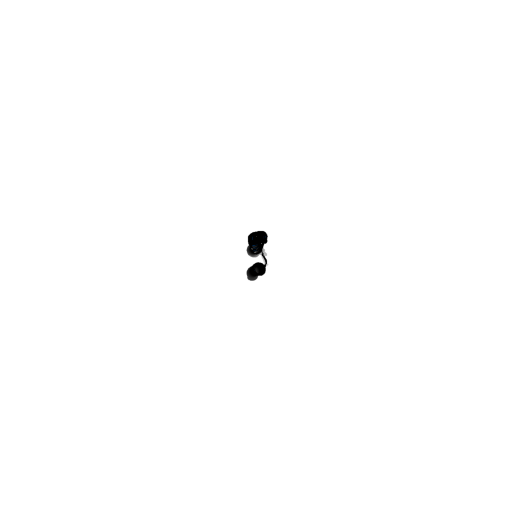 1 111 ? 29.840 6.290 -45.716 1.00 63.12 111 VAL A CA 1
ATOM 863 C C . VAL A 1 111 ? 30.398 7.465 -46.526 1.00 63.12 111 VAL A C 1
ATOM 865 O O . VAL A 1 111 ? 30.652 7.327 -47.727 1.00 63.12 111 VAL A O 1
ATOM 868 N N . VAL A 1 112 ? 30.642 8.609 -45.887 1.00 67.19 112 VAL A N 1
ATOM 869 C CA . VAL A 1 112 ? 31.220 9.790 -46.547 1.00 67.19 112 VAL A CA 1
ATOM 870 C C . VAL A 1 112 ? 32.656 9.516 -47.011 1.00 67.19 112 VAL A C 1
ATOM 872 O O . VAL A 1 112 ? 32.999 9.831 -48.151 1.00 67.19 112 VAL A O 1
ATOM 875 N N . LEU A 1 113 ? 33.482 8.851 -46.197 1.00 66.88 113 LEU A N 1
ATOM 876 C CA . LEU A 1 113 ? 34.848 8.466 -46.580 1.00 66.88 113 LEU A CA 1
ATOM 877 C C . LEU A 1 113 ? 34.868 7.413 -47.703 1.00 66.88 113 LEU A C 1
ATOM 879 O O . LEU A 1 113 ? 35.711 7.481 -48.602 1.00 66.88 113 LEU A O 1
ATOM 883 N N . SER A 1 114 ? 33.905 6.486 -47.710 1.00 61.56 114 SER A N 1
ATOM 884 C CA . SER A 1 114 ? 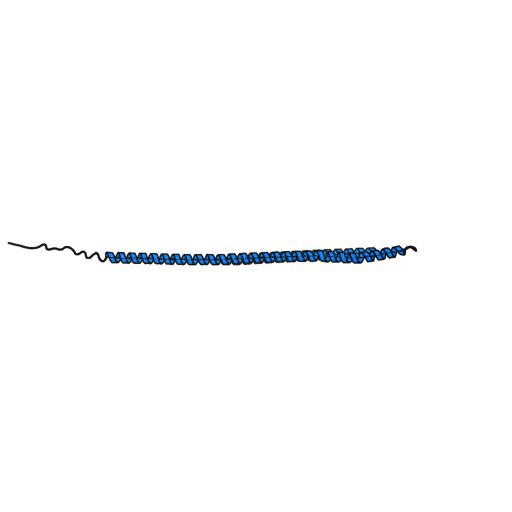33.735 5.501 -48.792 1.00 61.56 114 SER A CA 1
ATOM 885 C C . SER A 1 114 ? 33.299 6.159 -50.110 1.00 61.56 114 SER A C 1
ATOM 887 O O . SER A 1 114 ? 33.729 5.750 -51.193 1.00 61.56 114 SER A O 1
ATOM 889 N N . SER A 1 115 ? 32.507 7.233 -50.033 1.00 63.22 115 SER A N 1
ATOM 890 C CA . SER A 1 115 ? 32.046 7.985 -51.208 1.00 63.22 115 SER A CA 1
ATOM 891 C C . SER A 1 115 ? 33.178 8.765 -51.888 1.00 63.22 115 SER A C 1
ATOM 893 O O . SER A 1 115 ? 33.166 8.922 -53.105 1.00 63.22 115 SER A O 1
ATOM 895 N N . ASN A 1 116 ? 34.201 9.187 -51.137 1.00 64.25 116 ASN A N 1
ATOM 896 C CA . ASN A 1 116 ? 35.327 9.951 -51.686 1.00 64.25 116 ASN A CA 1
ATOM 897 C C . ASN A 1 116 ? 36.397 9.076 -52.379 1.00 64.25 116 ASN A C 1
ATOM 899 O O . ASN A 1 116 ? 37.254 9.591 -53.090 1.00 64.25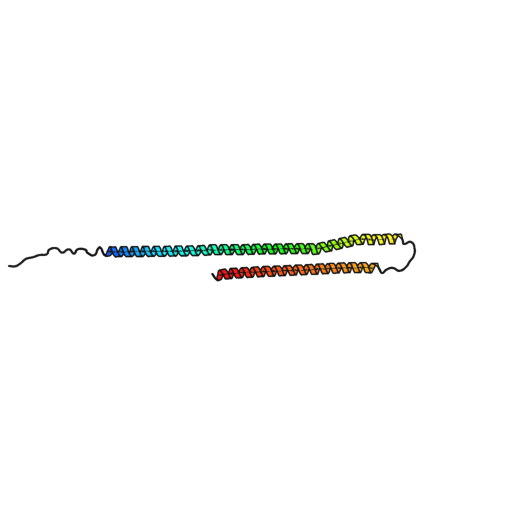 116 ASN A O 1
ATOM 903 N N . SER A 1 117 ? 36.349 7.750 -52.197 1.00 54.56 117 SER A N 1
ATOM 904 C CA . SER A 1 117 ? 37.344 6.808 -52.747 1.00 54.56 117 SER A CA 1
ATOM 905 C C . SER A 1 117 ? 36.886 6.106 -54.036 1.00 54.56 117 SER A C 1
ATOM 907 O O . SER A 1 117 ? 37.663 5.401 -54.683 1.00 54.56 117 SER A O 1
ATOM 909 N N . SER A 1 118 ? 35.632 6.302 -54.448 1.00 49.09 118 SER A N 1
ATOM 910 C CA . SER A 1 118 ? 34.994 5.554 -55.538 1.00 49.09 118 SER A CA 1
ATOM 911 C C . SER A 1 118 ? 35.289 6.138 -56.919 1.00 49.09 118 SER A C 1
ATOM 913 O O . SER A 1 118 ? 34.378 6.512 -57.649 1.00 49.09 118 SER A O 1
ATOM 915 N N . ASN A 1 119 ? 36.569 6.181 -57.299 1.00 54.09 119 ASN A N 1
ATOM 916 C CA . ASN A 1 119 ? 36.945 6.421 -58.693 1.00 54.09 119 ASN A CA 1
ATOM 917 C C . ASN A 1 119 ? 37.615 5.224 -59.380 1.00 54.09 119 ASN A C 1
ATOM 919 O O . ASN A 1 119 ? 37.959 5.342 -60.555 1.00 54.09 119 ASN A O 1
ATOM 923 N N . ARG A 1 120 ? 37.804 4.069 -58.716 1.00 53.00 120 ARG A N 1
ATOM 924 C CA . ARG A 1 120 ? 38.365 2.866 -59.362 1.00 53.00 120 ARG A CA 1
ATOM 925 C C . ARG A 1 120 ? 37.824 1.547 -58.782 1.00 53.00 120 ARG A C 1
ATOM 927 O O . ARG A 1 120 ? 38.192 1.156 -57.685 1.00 53.00 120 ARG A O 1
ATOM 934 N N . SER A 1 121 ? 37.051 0.851 -59.619 1.00 43.38 121 SER A N 1
ATOM 935 C CA . SER A 1 121 ? 36.976 -0.617 -59.741 1.00 43.38 121 SER A CA 1
ATOM 936 C C . SER A 1 121 ? 36.084 -1.429 -58.781 1.00 43.38 121 SER A C 1
ATOM 938 O O . SER A 1 121 ? 36.395 -1.682 -57.626 1.00 43.38 121 SER A O 1
ATOM 940 N N . SER A 1 122 ? 35.001 -1.916 -59.386 1.00 47.25 122 SER A N 1
ATOM 941 C CA . SER A 1 122 ? 34.159 -3.099 -59.162 1.00 47.25 122 SER A CA 1
ATOM 942 C C . SER A 1 122 ? 34.666 -4.207 -58.217 1.00 47.25 122 SER A C 1
ATOM 944 O O . SER A 1 122 ? 35.723 -4.786 -58.466 1.00 47.25 122 SER A O 1
ATOM 946 N N . SER A 1 123 ? 33.806 -4.634 -57.276 1.00 47.50 123 SER A N 1
ATOM 947 C CA . SER A 1 123 ? 33.254 -6.010 -57.115 1.00 47.50 123 SER A CA 1
ATOM 948 C C . SER A 1 123 ? 33.015 -6.393 -55.639 1.00 47.50 123 SER A C 1
ATOM 950 O O . SER A 1 123 ? 33.956 -6.515 -54.865 1.00 47.50 123 SER A O 1
ATOM 952 N N . SER A 1 124 ? 31.750 -6.682 -55.307 1.00 49.88 124 SER A N 1
ATOM 953 C CA . SER A 1 124 ? 31.311 -7.698 -54.327 1.00 49.88 124 SER A CA 1
ATOM 954 C C . SER A 1 124 ? 31.662 -7.533 -52.834 1.00 49.88 124 SER A C 1
ATOM 956 O O . SER A 1 124 ? 32.423 -8.329 -52.294 1.00 49.88 124 SER A O 1
ATOM 958 N N . SER A 1 125 ? 30.989 -6.615 -52.126 1.00 48.69 125 SER A N 1
ATOM 959 C CA . SER A 1 125 ? 31.002 -6.557 -50.647 1.00 48.69 125 SER A CA 1
ATOM 960 C C . SER A 1 125 ? 29.656 -6.054 -50.103 1.00 48.69 125 SER A C 1
ATOM 962 O O . SER A 1 125 ? 29.500 -4.864 -49.847 1.00 48.69 125 SER A O 1
ATOM 964 N N . SER A 1 126 ? 28.655 -6.931 -49.953 1.00 52.78 126 SER A N 1
ATOM 965 C CA . SER A 1 126 ? 27.274 -6.532 -49.589 1.00 52.78 126 SER A CA 1
ATOM 966 C C . SER A 1 126 ? 26.726 -7.149 -48.292 1.00 52.78 126 SER A C 1
ATOM 968 O O . SER A 1 126 ? 25.539 -7.009 -48.022 1.00 52.78 126 SER A O 1
ATOM 970 N N . SER A 1 127 ? 27.549 -7.803 -47.465 1.00 54.94 127 SER A N 1
ATOM 971 C CA . SER A 1 127 ? 27.031 -8.614 -46.342 1.00 54.94 127 SER A CA 1
ATOM 972 C C . SER A 1 127 ? 27.221 -8.027 -44.939 1.00 54.94 127 SER A C 1
ATOM 974 O O . SER A 1 127 ? 26.626 -8.536 -43.995 1.00 54.94 127 SER A O 1
ATOM 976 N N . SER A 1 128 ? 28.012 -6.967 -44.760 1.00 58.03 128 SER A N 1
ATOM 977 C CA . SER A 1 128 ? 28.343 -6.479 -43.408 1.00 58.03 128 SER A CA 1
ATOM 978 C C . SER A 1 128 ? 27.271 -5.561 -42.808 1.00 58.03 128 SER A C 1
ATOM 980 O O . SER A 1 128 ? 27.108 -5.513 -41.592 1.00 58.03 128 SER A O 1
ATOM 982 N N . SER A 1 129 ? 26.499 -4.864 -43.645 1.00 63.53 129 SER A N 1
ATOM 983 C CA . SER A 1 129 ? 25.508 -3.872 -43.203 1.00 63.53 129 SER A CA 1
ATOM 984 C C . SER A 1 129 ? 24.245 -4.506 -42.611 1.00 63.53 129 SER A C 1
ATOM 986 O O . SER A 1 129 ? 23.626 -3.931 -41.721 1.00 63.53 129 SER A O 1
ATOM 988 N N . SER A 1 130 ? 23.855 -5.696 -43.080 1.00 69.94 130 SER A N 1
ATOM 989 C CA . SER A 1 130 ? 22.647 -6.382 -42.604 1.00 69.94 130 SER A CA 1
ATOM 990 C C . SER A 1 130 ? 22.815 -6.942 -41.192 1.00 69.94 130 SER A C 1
ATOM 992 O O . SER A 1 130 ? 21.873 -6.906 -40.406 1.00 69.94 130 SER A O 1
ATOM 994 N N . VAL A 1 131 ? 24.018 -7.404 -40.838 1.00 69.44 131 VAL A N 1
ATOM 995 C CA . VAL A 1 131 ? 24.294 -7.981 -39.515 1.00 69.44 131 VAL A CA 1
ATOM 996 C C . VAL A 1 131 ? 24.209 -6.916 -38.423 1.00 69.44 131 VAL A C 1
ATOM 998 O O . VAL A 1 131 ? 23.590 -7.164 -37.394 1.00 69.44 131 VAL A O 1
ATOM 1001 N N . VAL A 1 132 ? 24.754 -5.716 -38.657 1.00 68.25 132 VAL A N 1
ATOM 1002 C CA . VAL A 1 132 ? 24.706 -4.617 -37.675 1.00 68.25 132 VAL A CA 1
ATOM 1003 C C . VAL A 1 132 ? 23.262 -4.210 -37.384 1.00 68.25 132 VAL A C 1
ATOM 1005 O O . VAL A 1 132 ? 22.876 -4.122 -36.223 1.00 68.25 132 VAL A O 1
ATOM 1008 N N . VAL A 1 133 ? 22.430 -4.056 -38.420 1.00 72.44 133 VAL A N 1
ATOM 1009 C CA . VAL A 1 133 ? 21.008 -3.713 -38.245 1.00 72.44 133 VAL A CA 1
ATOM 1010 C C . VAL A 1 133 ? 20.273 -4.795 -37.453 1.00 72.44 133 VAL A C 1
ATOM 1012 O O . VAL A 1 133 ? 19.524 -4.473 -36.534 1.00 72.44 133 VAL A O 1
ATOM 1015 N N . VAL A 1 134 ? 20.509 -6.075 -37.754 1.00 71.81 134 VAL A N 1
ATOM 1016 C CA . VAL A 1 134 ? 19.879 -7.184 -37.020 1.00 71.81 134 VAL A CA 1
ATOM 1017 C C . VAL A 1 134 ? 20.311 -7.191 -35.554 1.00 71.81 134 VAL A C 1
ATOM 1019 O O . VAL A 1 134 ? 19.458 -7.327 -34.681 1.00 71.81 134 VAL A O 1
ATOM 1022 N N . VAL A 1 135 ? 21.599 -6.993 -35.261 1.00 76.19 135 VAL A N 1
ATOM 1023 C CA . VAL A 1 135 ? 22.099 -6.941 -33.878 1.00 76.19 135 VAL A CA 1
ATOM 1024 C C . VAL A 1 135 ? 21.476 -5.771 -33.117 1.00 76.19 135 VAL A C 1
ATOM 1026 O O . VAL A 1 135 ? 20.983 -5.974 -32.011 1.00 76.19 135 VAL A O 1
ATOM 1029 N N . VAL A 1 136 ? 21.415 -4.577 -33.715 1.00 74.94 136 VAL A N 1
ATOM 1030 C CA . VAL A 1 136 ? 20.787 -3.399 -33.091 1.00 74.94 136 VAL A CA 1
ATOM 1031 C C . VAL A 1 136 ? 19.308 -3.658 -32.796 1.00 74.94 136 VAL A C 1
ATOM 1033 O O . VAL A 1 136 ? 18.850 -3.401 -31.684 1.00 74.94 136 VAL A O 1
ATOM 1036 N N . VAL A 1 137 ? 18.560 -4.230 -33.745 1.00 77.06 137 VAL A N 1
ATOM 1037 C CA . VAL A 1 137 ? 17.143 -4.571 -33.541 1.00 77.06 137 VAL A CA 1
ATOM 1038 C C . VAL A 1 137 ? 16.976 -5.598 -32.423 1.00 77.06 137 VAL A C 1
ATOM 1040 O O . VAL A 1 137 ? 16.118 -5.419 -31.562 1.00 77.06 137 VAL A O 1
ATOM 1043 N N . VAL A 1 138 ? 17.805 -6.646 -32.388 1.00 75.56 138 VAL A N 1
ATOM 1044 C CA . VAL A 1 138 ? 17.760 -7.659 -31.322 1.00 75.56 138 VAL A CA 1
ATOM 1045 C C . VAL A 1 138 ? 18.030 -7.023 -29.959 1.00 75.56 138 VAL A C 1
ATOM 1047 O O . VAL A 1 138 ? 17.287 -7.291 -29.018 1.00 75.56 138 VAL A O 1
ATOM 1050 N N . VAL A 1 139 ? 19.030 -6.145 -29.848 1.00 77.31 139 VAL A N 1
ATOM 1051 C CA . VAL A 1 139 ? 19.332 -5.434 -28.596 1.00 77.31 139 VAL A CA 1
ATOM 1052 C C . VAL A 1 139 ? 18.144 -4.579 -28.156 1.00 77.31 139 VAL A C 1
ATOM 1054 O O . VAL A 1 139 ? 17.737 -4.666 -27.000 1.00 77.31 139 VAL A O 1
ATOM 1057 N N . ILE A 1 140 ? 17.533 -3.818 -29.068 1.00 77.31 140 ILE A N 1
ATOM 1058 C CA . ILE A 1 140 ? 16.348 -3.003 -28.760 1.00 77.31 140 ILE A CA 1
ATOM 1059 C C . ILE A 1 140 ? 15.199 -3.885 -28.260 1.00 77.31 140 ILE A C 1
ATOM 1061 O O . ILE A 1 140 ? 14.590 -3.577 -27.237 1.00 77.31 140 ILE A O 1
ATOM 1065 N N . VAL A 1 141 ? 14.918 -5.001 -28.938 1.00 77.38 141 VAL A N 1
ATOM 1066 C CA . VAL A 1 141 ? 13.857 -5.933 -28.528 1.00 77.38 141 VAL A CA 1
ATOM 1067 C C . VAL A 1 141 ? 14.141 -6.506 -27.141 1.00 77.38 141 VAL A C 1
ATOM 1069 O O . VAL A 1 141 ? 13.242 -6.521 -26.304 1.00 77.38 141 VAL A O 1
ATOM 1072 N N . VAL A 1 142 ? 15.378 -6.924 -26.857 1.00 77.94 142 VAL A N 1
ATOM 1073 C CA . VAL A 1 142 ? 15.763 -7.435 -25.532 1.00 77.94 142 VAL A CA 1
ATOM 1074 C C . VAL A 1 142 ? 15.571 -6.367 -24.453 1.00 77.94 142 VAL A C 1
ATOM 1076 O O . VAL A 1 142 ? 15.008 -6.670 -23.403 1.00 77.94 142 VAL A O 1
ATOM 1079 N N . VAL A 1 143 ? 15.969 -5.118 -24.711 1.00 77.50 143 VAL A N 1
ATOM 1080 C CA . VAL A 1 143 ? 15.776 -4.003 -23.768 1.00 77.50 143 VAL A CA 1
ATOM 1081 C C . VAL A 1 143 ? 14.290 -3.752 -23.506 1.00 77.50 143 VAL A C 1
ATOM 1083 O O . VAL A 1 143 ? 13.897 -3.602 -22.351 1.00 77.50 143 VAL A O 1
ATOM 1086 N N . ILE A 1 144 ? 13.449 -3.766 -24.545 1.00 77.56 144 ILE A N 1
ATOM 1087 C CA . ILE A 1 144 ? 11.994 -3.609 -24.399 1.00 77.56 144 ILE A CA 1
ATOM 1088 C C . ILE A 1 144 ? 11.410 -4.754 -23.569 1.00 77.56 144 ILE A C 1
ATOM 1090 O O . ILE A 1 144 ? 10.644 -4.505 -22.642 1.00 77.56 144 ILE A O 1
ATOM 1094 N N . VAL A 1 145 ? 11.781 -6.002 -23.867 1.00 77.50 145 VAL A N 1
ATOM 1095 C CA . VAL A 1 145 ? 11.300 -7.172 -23.118 1.00 77.50 145 VAL A CA 1
ATOM 1096 C C . VAL A 1 145 ? 11.708 -7.073 -21.651 1.00 77.50 145 VAL A C 1
ATOM 1098 O O . VAL A 1 145 ? 10.865 -7.268 -20.779 1.00 77.50 145 VAL A O 1
ATOM 1101 N N . LEU A 1 146 ? 12.962 -6.717 -21.359 1.00 76.62 146 LEU A N 1
ATOM 1102 C CA . LEU A 1 146 ? 13.424 -6.520 -19.985 1.00 76.62 146 LEU A CA 1
ATOM 1103 C C . LEU A 1 146 ? 12.652 -5.402 -19.280 1.00 76.62 146 LEU A C 1
ATOM 1105 O O . LEU A 1 146 ? 12.213 -5.601 -18.150 1.00 76.62 146 LEU A O 1
ATOM 1109 N N . ALA A 1 147 ? 12.421 -4.267 -19.943 1.00 75.94 147 ALA A N 1
ATOM 1110 C CA . ALA A 1 147 ? 11.627 -3.177 -19.381 1.00 75.94 147 ALA A CA 1
ATOM 1111 C C . ALA A 1 147 ? 10.198 -3.635 -19.047 1.00 75.94 147 ALA A C 1
ATOM 1113 O O . ALA A 1 147 ? 9.718 -3.388 -17.943 1.00 75.94 147 ALA A O 1
ATOM 1114 N N . VAL A 1 148 ? 9.541 -4.372 -19.951 1.00 77.00 148 VAL A N 1
ATOM 1115 C CA . VAL A 1 148 ? 8.200 -4.933 -19.714 1.00 77.00 148 VAL A CA 1
ATOM 1116 C C . VAL A 1 148 ? 8.206 -5.904 -18.533 1.00 77.00 148 VAL A C 1
ATOM 1118 O O . VAL A 1 148 ? 7.346 -5.796 -17.662 1.00 77.00 148 VAL A O 1
ATOM 1121 N N . VAL A 1 149 ? 9.177 -6.820 -18.456 1.00 77.06 149 VAL A N 1
ATOM 1122 C CA . VAL A 1 149 ? 9.297 -7.772 -17.337 1.00 77.06 149 VAL A CA 1
ATOM 1123 C C . VAL A 1 149 ? 9.458 -7.039 -16.006 1.00 77.06 149 VAL A C 1
ATOM 1125 O O . VAL A 1 149 ? 8.796 -7.394 -15.030 1.00 77.06 149 VAL A O 1
ATOM 1128 N N . VAL A 1 150 ? 10.288 -5.994 -15.962 1.00 77.00 150 VAL A N 1
ATOM 1129 C CA . VAL A 1 150 ? 10.471 -5.180 -14.754 1.00 77.00 150 VAL A CA 1
ATOM 1130 C C . VAL A 1 150 ? 9.173 -4.463 -14.380 1.00 77.00 150 VAL A C 1
ATOM 1132 O O . VAL A 1 150 ? 8.778 -4.520 -13.219 1.00 77.00 150 VAL A O 1
ATOM 1135 N N . VAL A 1 151 ? 8.467 -3.851 -15.338 1.00 76.12 151 VAL A N 1
ATOM 1136 C CA . VAL A 1 151 ? 7.164 -3.210 -15.078 1.00 76.12 151 VAL A CA 1
ATOM 1137 C C . VAL A 1 151 ? 6.166 -4.213 -14.499 1.00 76.12 151 VAL A C 1
ATOM 1139 O O . VAL A 1 151 ? 5.524 -3.919 -13.494 1.00 76.12 151 VAL A O 1
ATOM 1142 N N . VAL A 1 152 ? 6.064 -5.411 -15.080 1.00 76.12 152 VAL A N 1
ATOM 1143 C CA . VAL A 1 152 ? 5.176 -6.469 -14.573 1.00 76.12 152 VAL A CA 1
ATOM 1144 C C . VAL A 1 152 ? 5.549 -6.856 -13.143 1.00 76.12 152 VAL A C 1
ATOM 1146 O O . VAL A 1 152 ? 4.668 -6.924 -12.290 1.00 76.12 152 VAL A O 1
ATOM 1149 N N . LEU A 1 153 ? 6.838 -7.054 -12.849 1.00 76.56 153 LEU A N 1
ATOM 1150 C CA . LEU A 1 153 ? 7.301 -7.363 -11.493 1.00 76.56 153 LEU A CA 1
ATOM 1151 C C . LEU A 1 153 ? 6.918 -6.273 -10.490 1.00 76.56 153 LEU A C 1
ATOM 1153 O O . LEU A 1 153 ? 6.438 -6.580 -9.403 1.00 76.56 153 LEU A O 1
ATOM 1157 N N . VAL A 1 154 ? 7.091 -5.006 -10.861 1.00 77.44 154 VAL A N 1
ATOM 1158 C CA . VAL A 1 154 ? 6.752 -3.861 -10.006 1.00 77.44 154 VAL A CA 1
ATOM 1159 C C . VAL A 1 154 ? 5.257 -3.832 -9.727 1.00 77.44 154 VAL A C 1
ATOM 1161 O O . VAL A 1 154 ? 4.859 -3.720 -8.572 1.00 77.44 154 VAL A O 1
ATOM 1164 N N . VAL A 1 155 ? 4.424 -4.011 -10.754 1.00 76.50 155 VAL A N 1
ATOM 1165 C CA . VAL A 1 155 ? 2.966 -4.093 -10.590 1.00 76.50 155 VAL A CA 1
ATOM 1166 C C . VAL A 1 155 ? 2.586 -5.242 -9.654 1.00 76.50 155 VAL A C 1
ATOM 1168 O O . VAL A 1 155 ? 1.779 -5.043 -8.751 1.00 76.50 155 VAL A O 1
ATOM 1171 N N . VAL A 1 156 ? 3.194 -6.421 -9.809 1.00 76.44 156 VAL A N 1
ATOM 1172 C CA . VAL A 1 156 ? 2.945 -7.567 -8.921 1.00 76.44 156 VAL A CA 1
ATOM 1173 C C . VAL A 1 156 ? 3.305 -7.232 -7.474 1.00 76.44 156 VAL A C 1
ATOM 1175 O O . VAL A 1 156 ? 2.490 -7.462 -6.584 1.00 76.44 156 VAL A O 1
ATOM 1178 N N . VAL A 1 157 ? 4.480 -6.645 -7.224 1.00 78.69 157 VAL A N 1
ATOM 1179 C CA . VAL A 1 157 ? 4.903 -6.241 -5.871 1.00 78.69 157 VAL A CA 1
ATOM 1180 C C . VAL A 1 157 ? 3.902 -5.265 -5.254 1.00 78.69 157 VAL A C 1
ATOM 1182 O O . VAL A 1 157 ? 3.523 -5.422 -4.098 1.00 78.69 157 VAL A O 1
ATOM 1185 N N . VAL A 1 158 ? 3.418 -4.297 -6.026 1.00 77.50 158 VAL A N 1
ATOM 1186 C CA . VAL A 1 158 ? 2.447 -3.294 -5.563 1.00 77.50 158 VAL A CA 1
ATOM 1187 C C . VAL A 1 158 ? 1.120 -3.927 -5.191 1.00 77.50 158 VAL A C 1
ATOM 1189 O O . VAL A 1 158 ? 0.567 -3.612 -4.139 1.00 77.50 158 VAL A O 1
ATOM 1192 N N . VAL A 1 159 ? 0.621 -4.838 -6.028 1.00 76.25 159 VAL A N 1
ATOM 1193 C CA . VAL A 1 159 ? -0.608 -5.586 -5.749 1.00 76.25 159 VAL A CA 1
ATOM 1194 C C . VAL A 1 159 ? -0.445 -6.402 -4.469 1.00 76.25 159 VAL A C 1
ATOM 1196 O O . VAL A 1 159 ? -1.322 -6.356 -3.612 1.00 76.25 159 VAL A O 1
ATOM 1199 N N . VAL A 1 160 ? 0.686 -7.090 -4.292 1.00 77.75 160 VAL A N 1
ATOM 1200 C CA . VAL A 1 160 ? 0.968 -7.855 -3.068 1.00 77.75 160 VAL A CA 1
ATOM 1201 C C . VAL A 1 160 ? 0.988 -6.943 -1.841 1.00 77.75 160 VAL A C 1
ATOM 1203 O O . VAL A 1 160 ? 0.342 -7.262 -0.847 1.00 77.75 160 VAL A O 1
ATOM 1206 N N . VAL A 1 161 ? 1.668 -5.795 -1.905 1.00 79.56 161 VAL A N 1
ATOM 1207 C CA . VAL A 1 161 ? 1.711 -4.834 -0.790 1.00 79.56 161 VAL A CA 1
ATOM 1208 C C . VAL A 1 161 ? 0.314 -4.313 -0.461 1.00 79.56 161 VAL A C 1
ATOM 1210 O O . VAL A 1 161 ? -0.058 -4.294 0.708 1.00 79.56 161 VAL A O 1
ATOM 1213 N N . LEU A 1 162 ? -0.489 -3.952 -1.467 1.00 77.25 162 LEU A N 1
ATOM 1214 C CA . LEU A 1 162 ? -1.875 -3.529 -1.256 1.00 77.25 162 LEU A CA 1
ATOM 1215 C C . LEU A 1 162 ? -2.707 -4.616 -0.573 1.00 77.25 162 LEU A C 1
ATOM 1217 O O . LEU A 1 162 ? -3.409 -4.321 0.390 1.00 77.25 162 LEU A O 1
ATOM 1221 N N . VAL A 1 163 ? -2.604 -5.867 -1.028 1.00 77.62 163 VAL A N 1
ATOM 1222 C CA . VAL A 1 163 ? -3.312 -6.997 -0.410 1.00 77.62 163 VAL A CA 1
ATOM 1223 C C . VAL A 1 163 ? -2.891 -7.164 1.049 1.00 77.62 163 VAL A C 1
ATOM 1225 O O . VAL A 1 163 ? -3.755 -7.288 1.912 1.00 77.62 163 VAL A O 1
ATOM 1228 N N . VAL A 1 164 ? -1.590 -7.115 1.347 1.00 78.88 164 VAL A N 1
ATOM 1229 C CA . VAL A 1 164 ? -1.084 -7.214 2.725 1.00 78.88 164 VAL A CA 1
ATOM 1230 C C . VAL A 1 164 ? -1.628 -6.081 3.591 1.00 78.88 164 VAL A C 1
ATOM 1232 O O . VAL A 1 164 ? -2.111 -6.344 4.689 1.00 78.88 164 VAL A O 1
ATOM 1235 N N . VAL A 1 165 ? -1.609 -4.840 3.097 1.00 79.75 165 VAL A N 1
ATOM 1236 C CA . VAL A 1 165 ? -2.162 -3.688 3.822 1.00 79.75 165 VAL A CA 1
ATOM 1237 C C . VAL A 1 165 ? -3.644 -3.906 4.115 1.00 79.75 165 VAL A C 1
ATOM 1239 O O . VAL A 1 165 ? -4.046 -3.784 5.267 1.00 79.75 165 VAL A O 1
ATOM 1242 N N . VAL A 1 166 ? -4.446 -4.299 3.120 1.00 78.25 166 VAL A N 1
ATOM 1243 C CA . VAL A 1 166 ? -5.880 -4.580 3.305 1.00 78.25 166 VAL A CA 1
ATOM 1244 C C . VAL A 1 166 ? -6.103 -5.668 4.354 1.00 78.25 166 VAL A C 1
ATOM 1246 O O . VAL A 1 166 ? -6.934 -5.488 5.240 1.00 78.25 166 VAL A O 1
ATOM 1249 N N . VAL A 1 167 ? -5.345 -6.767 4.303 1.00 79.12 167 VAL A N 1
ATOM 1250 C CA . VAL A 1 167 ? -5.438 -7.845 5.300 1.00 79.12 167 VAL A CA 1
ATOM 1251 C C . VAL A 1 167 ? -5.126 -7.321 6.699 1.00 79.12 167 VAL A C 1
ATOM 1253 O O . VAL A 1 167 ? -5.882 -7.599 7.626 1.00 79.12 167 VAL A O 1
ATOM 1256 N N . VAL A 1 168 ? -4.062 -6.530 6.860 1.00 79.69 168 VAL A N 1
ATOM 1257 C CA . VAL A 1 168 ? -3.707 -5.929 8.154 1.00 79.69 168 VAL A CA 1
ATOM 1258 C C . VAL A 1 168 ? -4.832 -5.030 8.664 1.00 79.69 168 VAL A C 1
ATOM 1260 O O . VAL A 1 168 ? -5.212 -5.157 9.823 1.00 79.69 168 VAL A O 1
ATOM 1263 N N . VAL A 1 169 ? -5.416 -4.180 7.811 1.00 79.94 169 VAL A N 1
ATOM 1264 C CA . VAL A 1 169 ? -6.561 -3.341 8.203 1.00 79.94 169 VAL A CA 1
ATOM 1265 C C . VAL A 1 169 ? -7.733 -4.199 8.665 1.00 79.94 169 VAL A C 1
ATOM 1267 O O . VAL A 1 169 ? -8.278 -3.946 9.734 1.00 79.94 169 VAL A O 1
ATOM 1270 N N . VAL A 1 170 ? -8.108 -5.229 7.903 1.00 80.25 170 VAL A N 1
ATOM 1271 C CA . VAL A 1 170 ? -9.225 -6.119 8.256 1.00 80.25 170 VAL A CA 1
ATOM 1272 C C . VAL A 1 170 ? -8.976 -6.818 9.590 1.00 80.25 170 VAL A C 1
ATOM 1274 O O . VAL A 1 170 ? -9.886 -6.887 10.411 1.00 80.25 170 VAL A O 1
ATOM 1277 N N . VAL A 1 171 ? -7.755 -7.299 9.833 1.00 83.38 171 VAL A N 1
ATOM 1278 C CA . VAL A 1 171 ? -7.385 -7.938 11.103 1.00 83.38 171 VAL A CA 1
ATOM 1279 C C . VAL A 1 171 ? -7.476 -6.945 12.258 1.00 83.38 171 VAL A C 1
ATOM 1281 O O . VAL A 1 171 ? -8.069 -7.270 13.281 1.00 83.38 171 VAL A O 1
ATOM 1284 N N . VAL A 1 172 ? -6.946 -5.731 12.097 1.00 80.69 172 VAL A N 1
ATOM 1285 C CA . VAL A 1 172 ? -7.027 -4.687 13.130 1.00 80.69 172 VAL A CA 1
ATOM 1286 C C . VAL A 1 172 ? -8.482 -4.333 13.425 1.00 80.69 172 VAL A C 1
ATOM 1288 O O . VAL A 1 172 ? -8.871 -4.291 14.587 1.00 80.69 172 VAL A O 1
ATOM 1291 N N . VAL A 1 173 ? -9.306 -4.150 12.392 1.00 81.00 173 VAL A N 1
ATOM 1292 C CA . VAL A 1 173 ? -10.740 -3.879 12.555 1.00 81.00 173 VAL A CA 1
ATOM 1293 C C . VAL A 1 173 ? -11.436 -5.040 13.263 1.00 81.00 173 VAL A C 1
ATOM 1295 O O . VAL A 1 173 ? -12.186 -4.796 14.198 1.00 81.00 173 VAL A O 1
ATOM 1298 N N . MET A 1 174 ? -11.166 -6.293 12.882 1.00 84.81 174 MET A N 1
ATOM 1299 C CA . MET A 1 174 ? -11.705 -7.468 13.579 1.00 84.81 174 MET A CA 1
ATOM 1300 C C . MET A 1 174 ? -11.310 -7.487 15.055 1.00 84.81 174 MET A C 1
ATOM 1302 O O . MET A 1 174 ? -12.172 -7.730 15.888 1.00 84.81 174 MET A O 1
ATOM 1306 N N . ILE A 1 175 ? -10.046 -7.213 15.389 1.00 84.44 175 ILE A N 1
ATOM 1307 C CA . ILE A 1 175 ? -9.579 -7.171 16.783 1.00 84.44 175 ILE A CA 1
ATOM 1308 C C . ILE A 1 175 ? -10.318 -6.082 17.563 1.00 84.44 175 ILE A C 1
ATOM 1310 O O . ILE A 1 175 ? -10.780 -6.344 18.667 1.00 84.44 175 ILE A O 1
ATOM 1314 N N . VAL A 1 176 ? -10.469 -4.890 16.981 1.00 80.06 176 VAL A N 1
ATOM 1315 C CA . VAL A 1 176 ? -11.204 -3.782 17.609 1.00 80.06 176 VAL A CA 1
ATOM 1316 C C . VAL A 1 176 ? -12.674 -4.149 17.815 1.00 80.06 176 VAL A C 1
ATOM 1318 O O . VAL A 1 176 ? -13.202 -3.943 18.898 1.00 80.06 176 VAL A O 1
ATOM 1321 N N . VAL A 1 177 ? -13.328 -4.739 16.812 1.00 81.69 177 VAL A N 1
ATOM 1322 C CA . VAL A 1 177 ? -14.727 -5.180 16.922 1.00 81.69 177 VAL A CA 1
ATOM 1323 C C . VAL A 1 177 ? -14.882 -6.258 17.991 1.00 81.69 177 VAL A C 1
ATOM 1325 O O . VAL A 1 177 ? -15.810 -6.187 18.785 1.00 81.69 177 VAL A O 1
ATOM 1328 N N . VAL A 1 178 ? -13.982 -7.243 18.039 1.00 86.81 178 VAL A N 1
ATOM 1329 C CA . VAL A 1 178 ? -14.010 -8.284 19.075 1.00 86.81 178 VAL A CA 1
ATOM 1330 C C . VAL A 1 178 ? -13.807 -7.672 20.456 1.00 86.81 178 VAL A C 1
ATOM 1332 O O . VAL A 1 178 ? -14.543 -8.034 21.363 1.00 86.81 178 VAL A O 1
ATOM 1335 N N . ALA A 1 179 ? -12.874 -6.729 20.615 1.00 81.38 179 ALA A N 1
ATOM 1336 C CA . ALA A 1 179 ? -12.675 -6.029 21.882 1.00 81.38 179 ALA A CA 1
ATOM 1337 C C . ALA A 1 179 ? -13.962 -5.322 22.342 1.00 81.38 179 ALA A C 1
ATOM 1339 O O . ALA A 1 179 ? -14.372 -5.524 23.473 1.00 81.38 179 ALA A O 1
ATOM 1340 N N . ILE A 1 180 ? -14.650 -4.614 21.437 1.00 79.06 180 ILE A N 1
ATOM 1341 C CA . ILE A 1 180 ? -15.922 -3.924 21.729 1.00 79.06 180 ILE A CA 1
ATOM 1342 C C . ILE A 1 180 ? -17.052 -4.895 22.092 1.00 79.06 180 ILE A C 1
ATOM 1344 O O . ILE A 1 180 ? -17.912 -4.553 22.884 1.00 79.06 180 ILE A O 1
ATOM 1348 N N . VAL A 1 181 ? -17.108 -6.073 21.465 1.00 85.94 181 VAL A N 1
ATOM 1349 C CA . VAL A 1 181 ? -18.203 -7.042 21.673 1.00 85.94 181 VAL A CA 1
ATOM 1350 C C . VAL A 1 181 ? -17.990 -7.909 22.919 1.00 85.94 181 VAL A C 1
ATOM 1352 O O . VAL A 1 181 ? -18.934 -8.537 23.388 1.00 85.94 181 VAL A O 1
ATOM 1355 N N . THR A 1 182 ? -16.747 -8.027 23.391 1.00 86.88 182 THR A N 1
ATOM 1356 C CA . THR A 1 182 ? -16.406 -8.895 24.533 1.00 86.88 182 THR A CA 1
ATOM 1357 C C . THR A 1 182 ? -16.442 -8.147 25.867 1.00 86.88 182 THR A C 1
ATOM 1359 O O . THR A 1 182 ? -16.493 -8.801 26.906 1.00 86.88 182 THR A O 1
ATOM 1362 N N . GLU A 1 183 ? -16.388 -6.816 25.831 1.00 70.19 183 GLU A N 1
ATOM 1363 C CA . GLU A 1 183 ? -16.727 -5.941 26.960 1.00 70.19 183 GLU A CA 1
ATOM 1364 C C . GLU A 1 183 ? -18.250 -5.812 27.082 1.00 70.19 183 GLU A C 1
ATOM 1366 O O . GLU A 1 183 ? -18.728 -5.872 28.234 1.00 70.19 183 GLU A O 1
#